Protein AF-A0A7S0LH35-F1 (afdb_monomer)

Nearest PDB structures (foldseek):
  3s2k-assembly1_C  TM=4.734E-01  e=1.820E-03  Homo sapiens
  3s8v-assembly1_X  TM=4.742E-01  e=1.514E-02  Homo sapiens
  1lpa-assembly1_A  TM=4.157E-01  e=1.518E-01  Sus scrofa
  8ivd-assembly1_D  TM=6.160E-01  e=4.378E-01  Homo sapiens

Secondary structure (DSSP, 8-state):
--SGGGSSSTTEEEPPTT-TT-PPTT-EEEPBPTTSB-SSSTTBPTT-EEEEETTEEEEEPPPBPTTSB----TT--TTS--BPTTEEEE-SSSS-EEEETTSSTT-SS-------

pLDDT: mean 71.65, std 18.7, range [29.27, 93.75]

Structure (mmCIF, N/CA/C/O backbone):
data_AF-A0A7S0LH35-F1
#
_entry.id   AF-A0A7S0LH35-F1
#
loop_
_atom_site.group_PDB
_atom_site.id
_atom_site.type_symbol
_atom_site.label_atom_id
_atom_site.label_alt_id
_atom_site.label_comp_id
_atom_site.label_asym_id
_atom_site.label_entity_id
_atom_site.label_seq_id
_atom_site.pdbx_PDB_ins_code
_atom_site.Cartn_x
_atom_site.Cartn_y
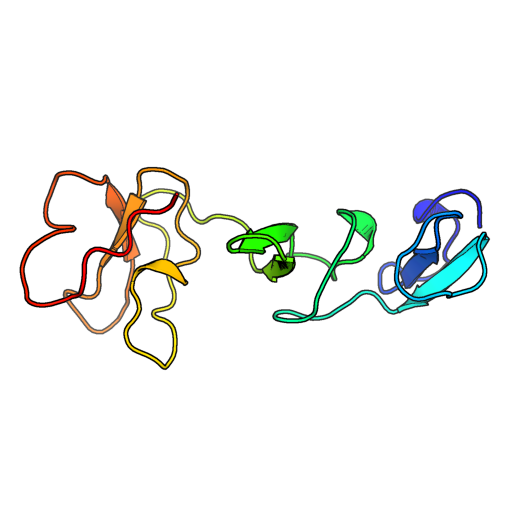_atom_site.Cartn_z
_atom_site.occupancy
_atom_site.B_iso_or_equiv
_atom_site.auth_seq_id
_atom_site.auth_comp_id
_atom_site.auth_asym_id
_atom_site.auth_atom_id
_atom_site.pdbx_PDB_model_num
ATOM 1 N N . CYS A 1 1 ? 9.587 -7.108 -16.061 1.00 90.56 1 CYS A N 1
ATOM 2 C CA . CYS A 1 1 ? 8.505 -7.886 -15.445 1.00 90.56 1 CYS A CA 1
ATOM 3 C C . CYS A 1 1 ? 7.234 -7.598 -16.225 1.00 90.56 1 CYS A C 1
ATOM 5 O O . CYS A 1 1 ? 7.111 -6.509 -16.775 1.00 90.56 1 CYS A O 1
ATOM 7 N N . GLU A 1 2 ? 6.339 -8.570 -16.310 1.00 90.00 2 GLU A N 1
ATOM 8 C CA . GLU A 1 2 ? 4.973 -8.422 -16.821 1.00 90.00 2 GLU A CA 1
ATOM 9 C C . GLU A 1 2 ? 3.966 -8.464 -15.665 1.00 90.00 2 GLU A C 1
ATOM 11 O O . GLU A 1 2 ? 2.946 -7.785 -15.700 1.00 90.00 2 GLU A O 1
ATOM 16 N N . THR A 1 3 ? 4.285 -9.210 -14.606 1.00 89.88 3 THR A N 1
ATOM 17 C CA . THR A 1 3 ? 3.514 -9.273 -13.363 1.00 89.88 3 THR A CA 1
ATOM 18 C C . THR A 1 3 ? 4.431 -9.148 -12.151 1.00 89.88 3 THR A C 1
ATOM 20 O O . THR A 1 3 ? 5.639 -9.385 -12.236 1.00 89.88 3 THR A O 1
ATOM 23 N N . SER A 1 4 ? 3.870 -8.814 -10.987 1.00 89.81 4 SER A N 1
ATOM 24 C CA . SER A 1 4 ? 4.630 -8.771 -9.728 1.00 89.81 4 SER A CA 1
ATOM 25 C C . SER A 1 4 ? 5.245 -10.126 -9.349 1.00 89.81 4 SER A C 1
ATOM 27 O O . SER A 1 4 ? 6.222 -10.155 -8.609 1.00 89.81 4 SER A O 1
ATOM 29 N N . ALA A 1 5 ? 4.736 -11.237 -9.899 1.00 89.19 5 ALA A N 1
ATOM 30 C CA . ALA A 1 5 ? 5.309 -12.570 -9.715 1.00 89.19 5 ALA A CA 1
ATOM 31 C C . ALA A 1 5 ? 6.651 -12.772 -10.446 1.00 89.19 5 ALA A C 1
ATOM 33 O O . ALA A 1 5 ? 7.398 -13.684 -10.098 1.00 89.19 5 ALA A O 1
ATOM 34 N N . ASP A 1 6 ? 6.982 -11.927 -11.430 1.00 91.94 6 ASP A N 1
ATOM 35 C CA . ASP A 1 6 ? 8.273 -11.985 -12.131 1.00 91.94 6 ASP A CA 1
ATOM 36 C C . ASP A 1 6 ? 9.404 -11.318 -11.336 1.00 91.94 6 ASP A C 1
ATOM 38 O O . ASP A 1 6 ? 10.580 -11.432 -11.693 1.00 91.94 6 ASP A O 1
ATOM 42 N N . CYS A 1 7 ? 9.062 -10.572 -10.285 1.00 90.62 7 CYS A N 1
ATOM 43 C CA . CYS A 1 7 ? 10.040 -9.944 -9.418 1.00 90.62 7 CYS A CA 1
ATOM 44 C C . CYS A 1 7 ? 10.591 -10.976 -8.425 1.00 90.62 7 CYS A C 1
ATOM 46 O O . CYS A 1 7 ? 9.843 -11.682 -7.759 1.00 90.62 7 CYS A O 1
ATOM 48 N N . ILE A 1 8 ? 11.923 -11.069 -8.338 1.00 86.94 8 ILE A N 1
ATOM 49 C CA . ILE A 1 8 ? 12.634 -12.112 -7.569 1.00 86.94 8 ILE A CA 1
ATOM 50 C C . ILE A 1 8 ? 12.323 -12.038 -6.063 1.00 86.94 8 ILE A C 1
ATOM 52 O O . ILE A 1 8 ? 12.393 -13.050 -5.367 1.00 86.94 8 ILE A O 1
ATOM 56 N N . ASP A 1 9 ? 11.990 -10.848 -5.564 1.00 85.44 9 ASP A N 1
ATOM 57 C CA . ASP A 1 9 ? 11.688 -10.593 -4.160 1.00 85.44 9 ASP A CA 1
ATOM 58 C C . ASP A 1 9 ? 10.222 -10.163 -3.996 1.00 85.44 9 ASP A C 1
ATOM 60 O O . ASP A 1 9 ? 9.741 -9.273 -4.697 1.00 85.44 9 ASP A O 1
ATOM 64 N N . ASN A 1 10 ? 9.534 -10.770 -3.024 1.00 81.00 10 ASN A N 1
ATOM 65 C CA . ASN A 1 10 ? 8.169 -10.421 -2.624 1.00 81.00 10 ASN A CA 1
ATOM 66 C C . ASN A 1 10 ? 8.065 -9.004 -2.030 1.00 81.00 10 ASN A C 1
ATOM 68 O O . ASN A 1 10 ? 6.957 -8.498 -1.862 1.00 81.00 10 ASN A O 1
ATOM 72 N N . SER A 1 11 ? 9.191 -8.365 -1.698 1.00 86.75 11 SER A N 1
ATOM 73 C CA . SER A 1 11 ? 9.260 -6.944 -1.339 1.00 86.75 11 SER A CA 1
ATOM 74 C C . SER A 1 11 ? 9.092 -6.005 -2.541 1.00 86.75 11 SER A C 1
ATOM 76 O O . SER A 1 11 ? 8.878 -4.808 -2.351 1.00 86.75 11 SER A O 1
ATOM 78 N N . LEU A 1 12 ? 9.139 -6.541 -3.765 1.00 92.44 12 LEU A N 1
ATOM 79 C CA . LEU A 1 12 ? 9.021 -5.789 -5.007 1.00 92.44 12 LEU A CA 1
ATOM 80 C C . LEU A 1 12 ? 7.666 -6.029 -5.684 1.00 92.44 12 LEU A C 1
ATOM 82 O O . LEU A 1 12 ? 6.971 -7.023 -5.443 1.00 92.44 12 LEU A O 1
ATOM 86 N N . PHE A 1 13 ? 7.303 -5.108 -6.566 1.00 92.75 13 PHE A N 1
ATOM 87 C CA . PHE A 1 13 ? 6.143 -5.215 -7.441 1.00 92.75 13 PHE A CA 1
ATOM 88 C C . PHE A 1 13 ? 6.505 -4.788 -8.863 1.00 92.75 13 PHE A C 1
ATOM 90 O O . PHE A 1 13 ? 7.497 -4.082 -9.076 1.00 92.75 13 PHE A O 1
ATOM 97 N N . CYS A 1 14 ? 5.710 -5.220 -9.843 1.00 93.25 14 CYS A N 1
ATOM 98 C CA . CYS A 1 14 ? 5.925 -4.819 -11.225 1.00 93.25 14 CYS A CA 1
ATOM 99 C C . CYS A 1 14 ? 5.231 -3.493 -11.535 1.00 93.25 14 CYS A C 1
ATOM 101 O O . CYS A 1 14 ? 4.018 -3.365 -11.383 1.00 93.25 14 CYS A O 1
ATOM 103 N N . VAL A 1 15 ? 5.999 -2.503 -11.989 1.00 93.00 15 VAL A N 1
ATOM 104 C CA . VAL A 1 15 ? 5.477 -1.179 -12.332 1.00 93.00 15 VAL A CA 1
ATOM 105 C C . VAL A 1 15 ? 4.616 -1.251 -13.593 1.00 93.00 15 VAL A C 1
ATOM 107 O O . VAL A 1 15 ? 5.094 -1.627 -14.666 1.00 93.00 15 VAL A O 1
ATOM 110 N N . GLU A 1 16 ? 3.358 -0.831 -13.470 1.00 90.38 16 GLU A N 1
ATOM 111 C CA . GLU A 1 16 ? 2.400 -0.783 -14.576 1.00 90.38 16 GLU A CA 1
ATOM 112 C C . GLU A 1 16 ? 2.630 0.429 -15.495 1.00 90.38 16 GLU A C 1
ATOM 114 O O . GLU A 1 16 ? 3.157 1.466 -15.082 1.00 90.38 16 GLU A O 1
ATOM 119 N N . GLU A 1 17 ? 2.186 0.323 -16.751 1.00 87.75 17 GLU A N 1
ATOM 120 C CA . GLU A 1 17 ? 2.373 1.357 -17.783 1.00 87.75 17 GLU A CA 1
ATOM 121 C C . GLU A 1 17 ? 1.731 2.706 -17.427 1.00 87.75 17 GLU A C 1
ATOM 123 O O . GLU A 1 17 ? 2.287 3.756 -17.736 1.00 87.75 17 GLU A O 1
ATOM 128 N N . ASN A 1 18 ? 0.616 2.688 -16.691 1.00 83.56 18 ASN A N 1
ATOM 129 C CA . ASN A 1 18 ? -0.138 3.883 -16.302 1.00 83.56 18 ASN A CA 1
ATOM 130 C C . ASN A 1 18 ? 0.076 4.282 -14.832 1.00 83.56 18 ASN A C 1
ATOM 132 O O . ASN A 1 18 ? -0.819 4.848 -14.203 1.00 83.56 18 ASN A O 1
ATOM 136 N N . ASN A 1 19 ? 1.245 3.975 -14.258 1.00 87.94 19 ASN A N 1
ATOM 137 C CA . ASN A 1 19 ? 1.536 4.352 -12.878 1.00 87.94 19 ASN A CA 1
ATOM 138 C C . ASN A 1 19 ? 1.638 5.888 -12.713 1.00 87.94 19 ASN A C 1
ATOM 140 O O . ASN A 1 19 ? 2.275 6.565 -13.525 1.00 87.94 19 ASN A O 1
ATOM 144 N N . PRO A 1 20 ? 1.085 6.463 -11.632 1.00 84.00 20 PRO A N 1
ATOM 145 C CA . PRO A 1 20 ? 1.073 7.909 -11.402 1.00 84.00 20 PRO A CA 1
ATOM 146 C C . PRO A 1 20 ? 2.433 8.488 -10.980 1.00 84.00 20 PRO A C 1
ATOM 148 O O . PRO A 1 20 ? 2.561 9.702 -10.837 1.00 84.00 20 PRO A O 1
ATOM 151 N N . TRP A 1 21 ? 3.450 7.652 -10.761 1.00 84.25 21 TRP A N 1
ATOM 152 C CA . TRP A 1 21 ? 4.770 8.079 -10.279 1.00 84.25 21 TRP A CA 1
ATOM 153 C C . TRP A 1 21 ? 5.795 8.289 -11.386 1.00 84.25 21 TRP A C 1
ATOM 155 O O . TRP A 1 21 ? 6.924 8.687 -11.101 1.00 84.25 21 TRP A O 1
ATOM 165 N N . GLY A 1 22 ? 5.431 8.006 -12.639 1.00 84.62 22 GLY A N 1
ATOM 166 C CA . GLY A 1 22 ? 6.354 8.093 -13.767 1.00 84.62 22 GLY A CA 1
ATOM 167 C C . GLY A 1 22 ? 7.519 7.103 -13.673 1.00 84.62 22 GLY A C 1
ATOM 168 O O . GLY A 1 22 ? 8.557 7.324 -14.298 1.00 84.62 22 GLY A O 1
ATOM 169 N N . LYS A 1 23 ? 7.379 6.022 -12.890 1.00 85.50 23 LYS A N 1
ATOM 170 C CA . LYS A 1 23 ? 8.371 4.942 -12.863 1.00 85.50 23 LYS A CA 1
ATOM 171 C C . LYS A 1 23 ? 8.306 4.174 -14.196 1.00 85.50 23 LYS A C 1
ATOM 173 O O . LYS A 1 23 ? 7.216 4.037 -14.754 1.00 85.50 23 LYS A O 1
ATOM 178 N N . PRO A 1 24 ? 9.432 3.669 -14.733 1.00 91.12 24 PRO A N 1
ATOM 179 C CA . PRO A 1 24 ? 9.416 2.941 -15.998 1.00 91.12 24 PRO A CA 1
ATOM 180 C C . PRO A 1 24 ? 8.571 1.664 -15.920 1.00 91.12 24 PRO A C 1
ATOM 182 O O . PRO A 1 24 ? 8.789 0.824 -15.045 1.00 91.12 24 PRO A O 1
ATOM 185 N N . ALA A 1 25 ? 7.640 1.504 -16.859 1.00 92.75 25 ALA A N 1
ATOM 186 C CA . ALA A 1 25 ? 6.811 0.309 -16.975 1.00 92.75 25 ALA A CA 1
ATOM 187 C C . ALA A 1 25 ? 7.665 -0.959 -17.136 1.00 92.75 25 ALA A C 1
ATOM 189 O O . ALA A 1 25 ? 8.718 -0.935 -17.780 1.00 92.75 25 ALA A O 1
ATOM 190 N N . GLY A 1 26 ? 7.216 -2.071 -16.557 1.00 93.25 26 GLY A N 1
ATOM 191 C CA . GLY A 1 26 ? 7.893 -3.362 -16.669 1.00 93.25 26 GLY A CA 1
ATOM 192 C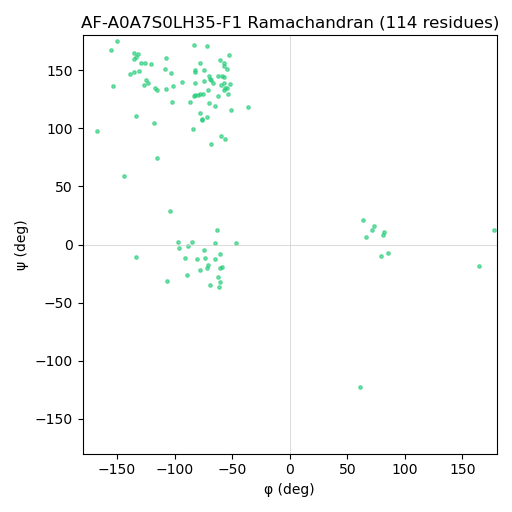 C . GLY A 1 26 ? 9.192 -3.472 -15.865 1.00 93.25 26 GLY A C 1
ATOM 193 O O . GLY A 1 26 ? 9.976 -4.403 -16.082 1.00 93.25 26 GLY A O 1
ATOM 194 N N . THR A 1 27 ? 9.425 -2.562 -14.918 1.00 93.75 27 THR A N 1
ATOM 195 C CA . THR A 1 27 ? 10.521 -2.652 -13.944 1.00 93.75 27 THR A CA 1
ATOM 196 C C . THR A 1 27 ? 10.009 -3.103 -12.579 1.00 93.75 27 THR A C 1
ATOM 198 O O . THR A 1 27 ? 8.875 -2.808 -12.209 1.00 93.75 27 THR A O 1
ATOM 201 N N . CYS A 1 28 ? 10.834 -3.846 -11.838 1.00 93.19 28 CYS A N 1
ATOM 202 C CA . CYS A 1 28 ? 10.535 -4.189 -10.449 1.00 93.19 28 CYS A CA 1
ATOM 203 C C . CYS A 1 28 ? 10.940 -3.026 -9.540 1.00 93.19 28 CYS A C 1
ATOM 205 O O . CYS A 1 28 ? 12.076 -2.556 -9.622 1.00 93.19 28 CYS A O 1
ATOM 207 N N . ALA A 1 29 ? 10.024 -2.576 -8.686 1.00 92.12 29 ALA A N 1
ATOM 208 C CA . ALA A 1 29 ? 10.244 -1.497 -7.726 1.00 92.12 29 ALA A CA 1
ATOM 209 C C . ALA A 1 29 ? 9.823 -1.919 -6.316 1.00 92.12 29 ALA A C 1
ATOM 211 O O . ALA A 1 29 ? 8.991 -2.812 -6.167 1.00 92.12 29 ALA A O 1
ATOM 212 N N . ASP A 1 30 ? 10.389 -1.267 -5.298 1.00 93.25 30 ASP A N 1
ATOM 213 C CA . ASP A 1 30 ? 10.030 -1.507 -3.898 1.00 93.25 30 ASP A CA 1
ATOM 214 C C . ASP A 1 30 ? 8.551 -1.234 -3.645 1.00 93.25 30 ASP A C 1
ATOM 216 O O . ASP A 1 30 ? 8.005 -0.231 -4.115 1.00 93.25 30 ASP A O 1
ATOM 220 N N . ARG A 1 31 ? 7.922 -2.122 -2.876 1.00 93.00 31 ARG A N 1
ATOM 221 C CA . ARG A 1 31 ? 6.567 -1.927 -2.371 1.00 93.00 31 ARG A CA 1
ATOM 222 C C . ARG A 1 31 ? 6.521 -0.801 -1.341 1.00 93.00 31 ARG A C 1
ATOM 224 O O . ARG A 1 31 ? 7.400 -0.664 -0.487 1.00 93.00 31 ARG A O 1
ATOM 231 N N . GLU A 1 32 ? 5.446 -0.032 -1.395 1.00 91.44 32 GLU A N 1
ATOM 232 C CA . GLU A 1 32 ? 5.193 1.094 -0.512 1.00 91.44 32 GLU A CA 1
ATOM 233 C C . GLU A 1 32 ? 4.788 0.624 0.892 1.00 91.44 32 GLU A C 1
ATOM 235 O O . GLU A 1 32 ? 4.060 -0.360 1.081 1.00 91.44 32 GLU A O 1
ATOM 240 N N . GLN A 1 33 ? 5.296 1.340 1.894 1.00 88.56 33 GLN A N 1
ATOM 241 C CA . GLN A 1 33 ? 5.057 1.055 3.308 1.00 88.56 33 GLN A CA 1
ATOM 242 C C . GLN A 1 33 ? 3.724 1.650 3.779 1.00 88.56 33 GLN A C 1
ATOM 244 O O . GLN A 1 33 ? 3.079 2.427 3.076 1.00 88.56 33 GLN A O 1
ATOM 249 N N . GLN A 1 34 ? 3.306 1.310 4.999 1.00 84.69 34 GLN A N 1
ATOM 250 C CA . GLN A 1 34 ? 2.087 1.862 5.587 1.00 84.69 34 GLN A CA 1
ATOM 251 C C . GLN A 1 34 ? 2.105 3.401 5.582 1.00 84.69 34 GLN A C 1
ATOM 253 O O . GLN A 1 34 ? 3.098 4.019 5.959 1.00 84.69 34 GLN A O 1
ATOM 258 N N . GLY A 1 35 ? 0.987 4.010 5.183 1.00 76.50 35 GLY A N 1
ATOM 259 C CA . GLY A 1 35 ? 0.796 5.461 5.125 1.00 76.50 35 GLY A CA 1
ATOM 260 C C . GLY A 1 35 ? 1.288 6.121 3.834 1.00 76.50 35 GLY A C 1
ATOM 261 O O . GLY A 1 35 ? 1.014 7.300 3.620 1.00 76.50 35 GLY A O 1
ATOM 262 N N . PHE A 1 36 ? 1.967 5.386 2.950 1.00 84.38 36 PHE A N 1
ATOM 263 C CA . PHE A 1 36 ? 2.358 5.896 1.636 1.00 84.38 36 PHE A CA 1
ATOM 264 C C . PHE A 1 36 ? 1.206 5.796 0.640 1.00 84.38 36 PHE A C 1
ATOM 266 O O . PHE A 1 36 ? 0.345 4.923 0.745 1.00 84.38 36 PHE A O 1
ATOM 273 N N . VAL A 1 37 ? 1.187 6.715 -0.327 1.00 86.69 37 VAL A N 1
ATOM 274 C CA . VAL A 1 37 ? 0.196 6.715 -1.409 1.00 86.69 37 VAL A CA 1
ATOM 275 C C . VAL A 1 37 ? 0.352 5.441 -2.231 1.00 86.69 37 VAL A C 1
ATOM 277 O O . VAL A 1 37 ? 1.464 4.972 -2.448 1.00 86.69 37 VAL A O 1
ATOM 280 N N . CYS A 1 38 ? -0.757 4.905 -2.717 1.00 90.44 38 CYS A N 1
ATOM 281 C CA . CYS A 1 38 ? -0.781 3.763 -3.617 1.00 90.44 38 CYS A CA 1
ATOM 282 C C . CYS A 1 38 ? -1.760 4.003 -4.765 1.00 90.44 38 CYS A C 1
ATOM 284 O O . CYS A 1 38 ? -2.581 4.918 -4.720 1.00 90.44 38 CYS A O 1
ATOM 286 N N . TYR A 1 39 ? -1.653 3.197 -5.819 1.00 86.75 39 TYR A N 1
ATOM 287 C CA . TYR A 1 39 ? -2.537 3.294 -6.987 1.00 86.75 39 TYR A CA 1
ATOM 288 C C . TYR A 1 39 ? -3.087 1.944 -7.458 1.00 86.75 39 TYR A C 1
ATOM 290 O O . TYR A 1 39 ? -4.001 1.915 -8.276 1.00 86.75 39 TYR A O 1
ATOM 298 N N . ASN A 1 40 ? -2.558 0.835 -6.935 1.00 84.62 40 ASN A N 1
ATOM 299 C CA . ASN A 1 40 ? -3.088 -0.511 -7.114 1.00 84.62 40 ASN A CA 1
ATOM 300 C C . ASN A 1 40 ? -2.748 -1.373 -5.878 1.00 84.62 40 ASN A C 1
ATOM 302 O O . ASN A 1 40 ? -2.045 -0.920 -4.973 1.00 84.62 40 ASN A O 1
ATOM 306 N N . PHE A 1 41 ? -3.252 -2.607 -5.825 1.00 77.31 41 PHE A N 1
ATOM 307 C CA . PHE A 1 41 ? -3.021 -3.517 -4.693 1.00 77.31 41 PHE A CA 1
ATOM 308 C C . PHE A 1 41 ? -1.575 -4.018 -4.587 1.00 77.31 41 PHE A C 1
ATOM 310 O O . PHE A 1 41 ? -1.067 -4.195 -3.482 1.00 77.31 41 PHE A O 1
ATOM 317 N N . ASP A 1 42 ? -0.908 -4.225 -5.721 1.00 85.56 42 ASP A N 1
ATOM 318 C CA . ASP A 1 42 ? 0.445 -4.781 -5.789 1.00 85.56 42 ASP A CA 1
ATOM 319 C C . ASP A 1 42 ? 1.521 -3.814 -5.297 1.00 85.56 42 ASP A C 1
ATOM 321 O O . ASP A 1 42 ? 2.602 -4.234 -4.900 1.00 85.56 42 ASP A O 1
ATOM 325 N N . VAL A 1 43 ? 1.212 -2.525 -5.278 1.00 91.19 43 VAL A N 1
ATOM 326 C CA . VAL A 1 43 ? 2.084 -1.477 -4.763 1.00 91.19 43 VAL A CA 1
ATOM 327 C C . VAL A 1 43 ? 2.403 -1.658 -3.283 1.00 91.19 43 VAL A C 1
ATOM 329 O O . VAL A 1 43 ? 3.508 -1.327 -2.868 1.00 91.19 43 VAL A O 1
ATOM 332 N N . CYS A 1 44 ? 1.463 -2.134 -2.470 1.00 91.38 44 CYS A N 1
ATOM 333 C CA . CYS A 1 44 ? 1.638 -2.136 -1.022 1.00 91.38 44 CYS A CA 1
ATOM 334 C C . CYS A 1 44 ? 2.459 -3.333 -0.537 1.00 91.38 44 CYS A C 1
ATOM 336 O O . CYS A 1 44 ? 2.425 -4.422 -1.122 1.00 91.38 44 CYS A O 1
ATOM 338 N N . ALA A 1 45 ? 3.208 -3.129 0.550 1.00 90.88 45 ALA A N 1
ATOM 339 C CA . ALA A 1 45 ? 3.950 -4.196 1.211 1.00 90.88 45 ALA A CA 1
ATOM 340 C C . ALA A 1 45 ? 3.013 -5.308 1.720 1.00 90.88 45 ALA A C 1
ATOM 342 O O . ALA A 1 45 ? 1.815 -5.103 1.922 1.00 90.88 45 ALA A O 1
ATOM 343 N N . ALA A 1 46 ? 3.563 -6.504 1.939 1.00 87.00 46 ALA A N 1
ATOM 344 C CA . ALA A 1 46 ? 2.785 -7.642 2.419 1.00 87.00 46 ALA A CA 1
ATOM 345 C C 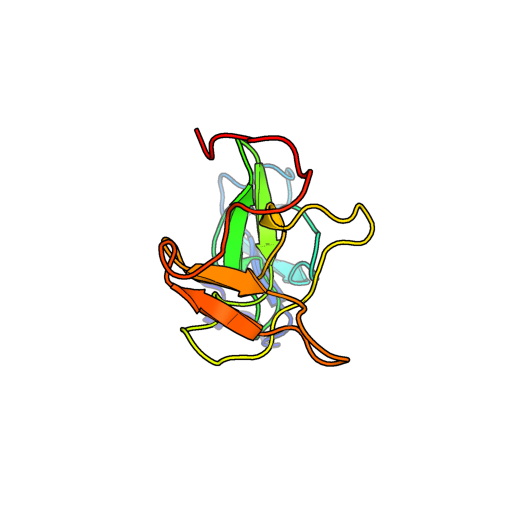. ALA A 1 46 ? 2.069 -7.323 3.745 1.00 87.00 46 ALA A C 1
ATOM 347 O O . ALA A 1 46 ? 2.669 -6.783 4.674 1.00 87.00 46 ALA A O 1
ATOM 348 N N . GLY A 1 47 ? 0.788 -7.690 3.836 1.00 83.50 47 GLY A N 1
ATOM 349 C CA . GLY A 1 47 ? -0.047 -7.384 5.001 1.00 83.50 47 GLY A CA 1
ATOM 350 C C . GLY A 1 47 ? -0.635 -5.971 5.005 1.00 83.50 47 GLY A C 1
ATOM 351 O O . GLY A 1 47 ? -1.190 -5.569 6.023 1.00 83.50 47 GLY A O 1
ATOM 352 N N . LEU A 1 48 ? -0.534 -5.235 3.894 1.00 85.62 48 LEU A N 1
ATOM 353 C CA . LEU A 1 48 ? -1.208 -3.960 3.664 1.00 85.62 48 LEU A CA 1
ATOM 354 C C . LEU A 1 48 ? -2.125 -4.055 2.438 1.00 85.62 48 LEU A C 1
ATOM 356 O O . LEU A 1 48 ? -1.904 -4.850 1.527 1.00 85.62 48 LEU A O 1
ATOM 360 N N . GLU A 1 49 ? -3.139 -3.201 2.410 1.00 87.50 49 GLU A N 1
ATOM 361 C CA . GLU A 1 49 ? -4.100 -3.046 1.328 1.00 87.50 49 GLU A CA 1
ATOM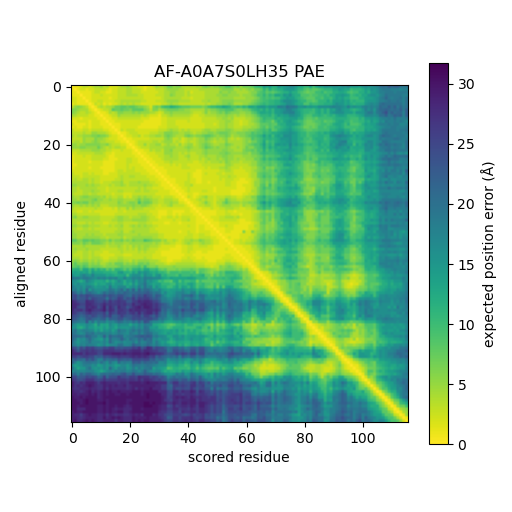 362 C C . GLU A 1 49 ? -4.084 -1.600 0.837 1.00 87.50 49 GLU A C 1
ATOM 364 O O . GLU A 1 49 ? -4.038 -0.657 1.632 1.00 87.50 49 GLU A O 1
ATOM 369 N N . CYS A 1 50 ? -4.162 -1.419 -0.480 1.00 87.56 50 CYS A N 1
ATOM 370 C CA . CYS A 1 50 ? -4.342 -0.098 -1.062 1.00 87.56 50 CYS A CA 1
ATOM 371 C C . CYS A 1 50 ? -5.803 0.337 -0.892 1.00 87.56 50 CYS A C 1
ATOM 373 O O . CYS A 1 50 ? -6.695 -0.209 -1.543 1.00 87.56 50 CYS A O 1
ATOM 375 N N . ARG A 1 51 ? -6.061 1.290 0.010 1.00 84.25 51 ARG A N 1
ATOM 376 C CA . ARG A 1 51 ? -7.415 1.743 0.371 1.00 84.25 51 ARG A CA 1
ATOM 377 C C . ARG A 1 51 ? -7.562 3.250 0.196 1.00 84.25 51 ARG A C 1
ATOM 379 O O . ARG A 1 51 ? -6.648 4.005 0.512 1.00 84.25 51 ARG A O 1
ATOM 386 N N . TYR A 1 52 ? -8.726 3.687 -0.283 1.00 76.56 52 TYR A N 1
ATOM 387 C CA . TYR A 1 52 ? -9.045 5.104 -0.463 1.00 76.56 52 TYR A CA 1
ATOM 388 C C . TYR A 1 52 ? -9.423 5.769 0.865 1.00 76.56 52 TYR A C 1
ATOM 390 O O . TYR A 1 52 ? -10.290 5.281 1.586 1.00 76.56 52 TYR A O 1
ATOM 398 N N . VAL A 1 53 ? -8.790 6.907 1.150 1.00 71.25 53 VAL A N 1
ATOM 399 C CA . VAL A 1 53 ? -9.163 7.861 2.198 1.00 71.25 53 VAL A CA 1
ATOM 400 C C . VAL A 1 53 ? -9.503 9.175 1.495 1.00 71.25 53 VAL A C 1
ATOM 402 O O . VAL A 1 53 ? -8.630 9.875 0.973 1.00 71.25 53 VAL A O 1
ATOM 405 N N . GLY A 1 54 ? -10.800 9.476 1.395 1.00 76.50 54 GLY A N 1
ATOM 406 C CA . GLY A 1 54 ? -11.293 10.511 0.487 1.00 76.50 54 GLY A CA 1
ATOM 407 C C . GLY A 1 54 ? -10.953 10.172 -0.970 1.00 76.50 54 GLY A C 1
ATOM 408 O O . GLY A 1 54 ? -11.300 9.100 -1.458 1.00 76.50 54 GLY A O 1
ATOM 409 N N . ASN A 1 55 ? -10.239 11.069 -1.658 1.00 79.81 55 ASN A N 1
ATOM 410 C CA . ASN A 1 55 ? -9.868 10.907 -3.074 1.00 79.81 55 ASN A CA 1
ATOM 411 C C . ASN A 1 55 ? -8.455 10.342 -3.299 1.00 79.81 55 ASN A C 1
ATOM 413 O O . ASN A 1 55 ? -8.023 10.224 -4.446 1.00 79.81 55 ASN A O 1
ATOM 417 N N . THR A 1 56 ? -7.726 10.014 -2.232 1.00 76.19 56 THR A N 1
ATOM 418 C CA . THR A 1 56 ? -6.351 9.508 -2.313 1.00 76.19 56 THR A CA 1
ATOM 419 C C . THR A 1 56 ? -6.302 8.099 -1.745 1.00 76.19 56 THR A C 1
ATOM 421 O O . THR A 1 56 ? -6.870 7.846 -0.686 1.00 76.19 56 THR A O 1
ATOM 424 N N . ALA A 1 57 ? -5.630 7.176 -2.431 1.00 81.94 57 ALA A N 1
ATOM 425 C CA . ALA A 1 57 ? -5.412 5.831 -1.914 1.00 81.94 57 ALA A CA 1
ATOM 426 C C . ALA A 1 57 ? -4.066 5.724 -1.190 1.00 81.94 57 ALA A C 1
ATOM 428 O O . ALA A 1 57 ? -3.066 6.284 -1.641 1.00 81.94 57 ALA A O 1
ATOM 429 N N . TYR A 1 58 ? -4.055 4.999 -0.074 1.00 83.38 58 TYR A N 1
ATOM 430 C CA . TYR A 1 58 ? -2.892 4.773 0.777 1.00 83.38 58 TYR A CA 1
ATOM 431 C C . TYR A 1 58 ? -2.729 3.287 1.095 1.00 83.38 58 TYR A C 1
ATOM 433 O O . TYR A 1 58 ? -3.714 2.554 1.203 1.00 83.38 58 TYR A O 1
ATOM 441 N N . CYS A 1 59 ? -1.488 2.847 1.291 1.00 86.19 59 CYS A N 1
ATOM 442 C CA . CYS A 1 59 ? -1.198 1.536 1.850 1.00 86.19 59 CYS A CA 1
ATOM 443 C C . CYS A 1 59 ? -1.548 1.535 3.332 1.00 86.19 59 CYS A C 1
ATOM 445 O O . CYS A 1 59 ? -0.881 2.173 4.146 1.00 86.19 59 CYS A O 1
ATOM 447 N N . LEU A 1 60 ? -2.607 0.823 3.688 1.00 80.38 60 LEU A N 1
ATOM 448 C CA . LEU A 1 60 ? -3.113 0.748 5.050 1.00 80.38 60 LEU A CA 1
ATOM 449 C C . LEU A 1 60 ? -3.214 -0.712 5.486 1.00 80.38 60 LEU A C 1
ATOM 451 O O . LEU A 1 60 ? -3.351 -1.588 4.637 1.00 80.38 60 LEU A O 1
ATOM 455 N N . PRO A 1 61 ? -3.190 -1.012 6.793 1.00 77.81 61 PRO A N 1
ATOM 456 C CA . PRO A 1 61 ? -3.478 -2.359 7.267 1.00 77.81 61 PRO A CA 1
ATOM 457 C C . PRO A 1 61 ? -4.840 -2.843 6.745 1.00 77.81 61 PRO A C 1
ATOM 459 O O . PRO A 1 61 ? -5.725 -2.006 6.522 1.00 77.81 61 PRO A O 1
ATOM 462 N N . PRO A 1 62 ? -5.040 -4.156 6.560 1.00 76.94 62 PRO A N 1
ATOM 463 C CA . PRO A 1 62 ? -6.327 -4.705 6.169 1.00 76.94 62 PRO A CA 1
ATOM 464 C C . PRO A 1 62 ? -7.410 -4.320 7.171 1.00 76.94 62 PRO A C 1
ATOM 466 O O . PRO A 1 62 ? -7.144 -4.079 8.356 1.00 76.94 62 PRO A O 1
ATOM 469 N N . LEU A 1 63 ? -8.642 -4.274 6.675 1.00 74.38 63 LEU A N 1
ATOM 470 C CA . LEU A 1 63 ? -9.794 -3.981 7.508 1.00 74.38 63 LEU A CA 1
ATOM 471 C C . LEU A 1 63 ? -10.010 -5.089 8.553 1.00 74.38 63 LEU A C 1
ATOM 473 O O . LEU A 1 63 ? -10.238 -6.255 8.242 1.00 74.38 63 LEU A O 1
ATOM 477 N N . ALA A 1 64 ? -9.946 -4.696 9.812 1.00 69.44 64 ALA A N 1
ATOM 478 C CA . ALA A 1 64 ? -10.209 -5.477 10.995 1.00 69.44 64 ALA A CA 1
ATOM 479 C C . ALA A 1 64 ? -11.725 -5.680 11.164 1.00 69.44 64 ALA A C 1
ATOM 481 O O . ALA A 1 64 ? -12.523 -4.740 11.087 1.00 69.44 64 ALA A O 1
ATOM 482 N N . SER A 1 65 ? -12.123 -6.936 11.371 1.00 68.25 65 SER A N 1
ATOM 483 C CA . SER A 1 65 ? -13.512 -7.322 11.645 1.00 68.25 65 SER A CA 1
ATOM 484 C C . SER A 1 65 ? -13.952 -6.895 13.050 1.00 68.25 65 SER A C 1
ATOM 486 O O . SER A 1 65 ? -13.136 -6.489 13.876 1.00 68.25 65 SER A O 1
ATOM 488 N N . GLU A 1 66 ? -15.245 -7.013 13.350 1.00 67.00 66 GLU A N 1
ATOM 489 C CA . GLU A 1 66 ? -15.758 -6.782 14.703 1.00 67.00 66 GLU A CA 1
ATOM 490 C C . GLU A 1 66 ? -14.980 -7.594 15.760 1.00 67.00 66 GLU A C 1
ATOM 492 O O . GLU A 1 66 ? -14.620 -8.753 15.548 1.00 67.00 66 GLU A O 1
ATOM 497 N N . GLY A 1 67 ? -14.686 -6.969 16.901 1.00 65.69 67 GLY A N 1
ATOM 498 C CA . GLY A 1 67 ? -13.941 -7.560 18.011 1.00 65.69 67 GLY A CA 1
ATOM 499 C C . GLY A 1 67 ? -12.424 -7.587 17.817 1.00 65.69 67 GLY A C 1
ATOM 500 O O . GLY A 1 67 ? -11.701 -7.854 18.779 1.00 65.69 67 GLY A O 1
ATOM 501 N N . ALA A 1 68 ? -11.919 -7.280 16.619 1.00 71.44 68 ALA A N 1
ATOM 502 C CA . ALA A 1 68 ? -10.488 -7.183 16.383 1.00 71.44 68 ALA A CA 1
ATOM 503 C C . ALA A 1 68 ? -9.905 -5.893 16.994 1.00 71.44 68 ALA A C 1
ATOM 505 O O . ALA A 1 68 ? -10.601 -4.874 17.076 1.00 71.44 68 ALA A O 1
ATOM 506 N N . PRO A 1 69 ? -8.627 -5.907 17.415 1.00 68.25 69 PRO A N 1
ATOM 507 C CA . PRO A 1 69 ? -7.936 -4.701 17.846 1.00 68.25 69 PRO A CA 1
ATOM 508 C C . PRO A 1 69 ? -7.901 -3.655 16.733 1.00 68.25 69 PRO A C 1
ATOM 510 O O . PRO A 1 69 ? -7.737 -3.985 15.559 1.00 68.25 69 PRO A O 1
ATOM 513 N N . CYS A 1 70 ? -7.993 -2.388 17.111 1.00 68.12 70 CYS A N 1
ATOM 514 C CA . CYS A 1 70 ? -7.864 -1.265 16.193 1.00 68.12 70 CYS A CA 1
ATOM 515 C C . CYS A 1 70 ? -6.903 -0.215 16.745 1.00 68.12 70 CYS A C 1
ATOM 517 O O . CYS A 1 70 ? -6.548 -0.226 17.924 1.00 68.12 70 CYS A O 1
ATOM 519 N N . HIS A 1 71 ? -6.452 0.679 15.869 1.00 63.75 71 HIS A N 1
ATOM 520 C CA . HIS A 1 71 ? -5.621 1.812 16.242 1.00 63.75 71 HIS A CA 1
ATOM 521 C C . HIS A 1 71 ? -6.458 3.087 16.145 1.00 63.75 71 HIS A C 1
ATOM 523 O O . HIS A 1 71 ? -7.177 3.274 15.165 1.00 63.75 71 HIS A O 1
ATOM 529 N N . LEU A 1 72 ? -6.383 3.940 17.164 1.00 57.81 72 LEU A N 1
ATOM 530 C CA . LEU A 1 72 ? -6.882 5.309 17.068 1.00 57.81 72 LEU A CA 1
ATOM 531 C C . LEU A 1 72 ? -5.774 6.140 16.417 1.00 57.81 72 LEU A C 1
ATOM 533 O O . LEU A 1 72 ? -4.637 6.075 16.882 1.00 57.81 72 LEU A O 1
ATOM 537 N N . GLY A 1 73 ? -6.077 6.880 15.349 1.00 51.84 73 GLY A N 1
ATOM 538 C CA . GLY A 1 73 ? -5.108 7.801 14.749 1.00 51.84 73 GLY A CA 1
ATOM 539 C C . GLY A 1 73 ? -4.605 8.837 15.765 1.00 51.84 73 GLY A C 1
ATOM 540 O O . GLY A 1 73 ? -5.290 9.141 16.746 1.00 51.84 73 GLY A O 1
ATOM 541 N N . GLU A 1 74 ? -3.413 9.401 15.535 1.00 48.97 74 GLU A N 1
ATOM 542 C CA . GLU A 1 74 ? -2.770 10.372 16.445 1.00 48.97 74 GLU A CA 1
ATOM 543 C C . GLU A 1 74 ? -3.616 11.63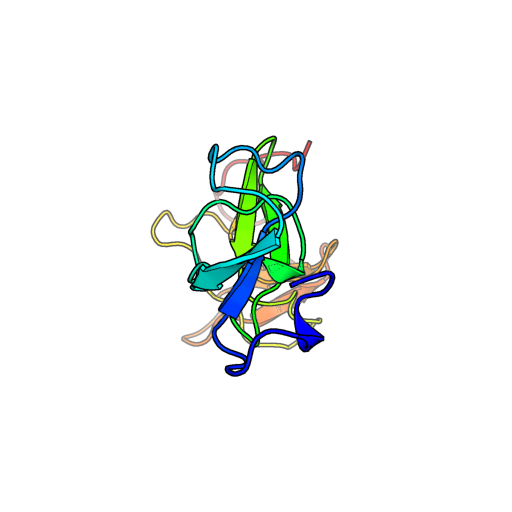6 16.697 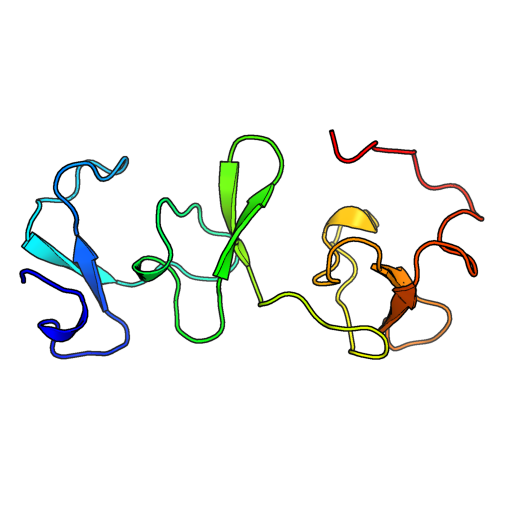1.00 48.97 74 GLU A C 1
ATOM 545 O O . GLU A 1 74 ? -3.417 12.330 17.693 1.00 48.97 74 GLU A O 1
ATOM 550 N N . THR A 1 75 ? -4.588 11.931 15.830 1.00 46.59 75 THR A N 1
ATOM 551 C CA . THR A 1 75 ? -5.488 13.087 15.942 1.00 46.59 75 THR A CA 1
ATOM 552 C C . THR A 1 75 ? -6.753 12.822 16.760 1.00 46.59 75 THR A C 1
ATOM 554 O O . THR A 1 75 ? -7.555 13.736 16.947 1.00 46.59 75 THR A O 1
ATOM 557 N N . GLY A 1 76 ? -6.953 11.602 17.274 1.00 42.81 76 GLY A N 1
ATOM 558 C CA . GLY A 1 76 ? -8.214 11.223 17.919 1.00 42.81 76 GLY A CA 1
ATOM 559 C C . GLY A 1 76 ? -9.373 11.063 16.927 1.00 42.81 76 GLY A C 1
ATOM 560 O O . GLY A 1 76 ? -10.528 10.965 17.342 1.00 42.81 76 GLY A O 1
ATOM 561 N N . ASP A 1 77 ? -9.076 11.019 15.625 1.00 45.12 77 ASP A N 1
ATOM 562 C CA . ASP A 1 77 ? -10.055 10.709 14.594 1.00 45.12 77 ASP A CA 1
ATOM 563 C C . ASP A 1 77 ? -10.329 9.199 14.592 1.00 45.12 77 ASP A C 1
ATOM 565 O O . ASP A 1 77 ? -9.525 8.369 14.166 1.00 45.12 77 ASP A O 1
ATOM 569 N N . TYR A 1 78 ? -11.522 8.838 15.061 1.00 46.44 78 TYR A N 1
ATOM 570 C CA . TYR A 1 78 ? -12.067 7.474 15.054 1.00 46.44 78 TYR A CA 1
ATOM 571 C C . TYR A 1 78 ? -12.216 6.882 13.638 1.00 46.44 78 TYR A C 1
ATOM 573 O O . TYR A 1 78 ? -12.527 5.700 13.502 1.00 46.44 78 TYR A O 1
ATOM 581 N N . CYS A 1 79 ? -12.007 7.699 12.599 1.00 43.72 79 CYS A N 1
ATOM 582 C CA . CYS A 1 79 ? -12.154 7.350 11.185 1.00 43.72 79 CYS A CA 1
ATOM 583 C C . CYS A 1 79 ? -10.858 6.826 10.537 1.00 43.72 79 CYS A C 1
ATOM 585 O O . CYS A 1 79 ? -10.937 6.252 9.457 1.00 43.72 79 CYS A O 1
ATOM 587 N N . ASP A 1 80 ? -9.699 6.945 11.200 1.00 45.97 80 ASP A N 1
ATOM 588 C CA . ASP A 1 80 ? -8.449 6.268 10.788 1.00 45.97 80 ASP A CA 1
ATOM 589 C C . ASP A 1 80 ? -8.350 4.833 11.329 1.00 45.97 80 ASP A C 1
ATOM 591 O O . ASP A 1 80 ? -7.370 4.116 11.119 1.00 45.97 80 ASP A O 1
ATOM 595 N N . ALA A 1 81 ? -9.396 4.401 12.029 1.00 55.91 81 ALA A N 1
ATOM 596 C CA . ALA A 1 81 ? -9.579 3.048 12.489 1.00 55.91 81 ALA A CA 1
ATOM 597 C C . ALA A 1 81 ? -9.464 2.050 11.337 1.00 55.91 81 ALA A C 1
ATOM 599 O O . ALA A 1 81 ? -10.195 2.117 10.352 1.00 55.91 81 ALA A O 1
ATOM 600 N N . ASN A 1 82 ? -8.639 1.026 11.522 1.00 67.12 82 ASN A N 1
ATOM 601 C CA . ASN A 1 82 ? -8.545 -0.116 10.618 1.00 67.12 82 ASN A CA 1
ATOM 602 C C . ASN A 1 82 ? -9.856 -0.926 10.549 1.00 67.12 82 ASN A C 1
ATOM 604 O O . ASN A 1 82 ? -9.811 -2.052 10.103 1.00 67.12 82 ASN A O 1
ATOM 608 N N . CYS A 1 83 ? -10.994 -0.455 11.047 1.00 69.31 83 CYS A N 1
ATOM 609 C CA . CYS A 1 83 ? -12.213 -1.239 11.180 1.00 69.31 83 CYS A CA 1
ATOM 610 C C . CYS A 1 83 ? -12.990 -1.278 9.859 1.00 69.31 83 CYS A C 1
ATOM 612 O O . CYS A 1 83 ? -13.068 -0.273 9.157 1.00 69.31 83 CYS A O 1
ATOM 614 N N . ALA A 1 84 ? -13.539 -2.446 9.508 1.00 67.69 84 ALA A N 1
ATOM 615 C CA . ALA A 1 84 ? -14.362 -2.628 8.311 1.00 67.69 84 ALA A CA 1
ATOM 616 C C . ALA A 1 84 ? -15.535 -1.625 8.202 1.00 67.69 84 A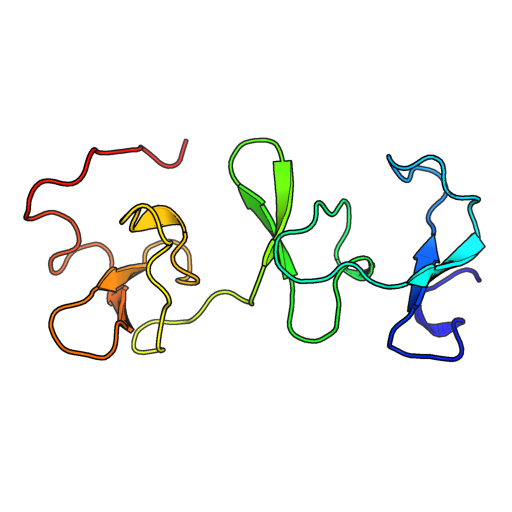LA A C 1
ATOM 618 O O . ALA A 1 84 ? -15.937 -0.977 9.164 1.00 67.69 84 ALA A O 1
ATOM 619 N N . SER A 1 85 ? -16.116 -1.477 7.011 1.00 64.25 85 SER A N 1
ATOM 620 C CA . SER A 1 85 ? -17.291 -0.607 6.847 1.00 64.25 85 SER A CA 1
ATOM 621 C C . SER A 1 85 ? -18.426 -1.041 7.790 1.00 64.25 85 SER A C 1
ATOM 623 O O . SER A 1 85 ? -18.717 -2.233 7.887 1.00 64.25 85 SER A O 1
ATOM 625 N N . GLY A 1 86 ? -19.038 -0.088 8.502 1.00 59.59 86 GLY A N 1
ATOM 626 C CA . GLY A 1 86 ? -20.076 -0.359 9.504 1.00 59.59 86 GLY A CA 1
ATOM 627 C C . GLY A 1 86 ? -19.555 -0.807 10.876 1.00 59.59 86 GLY A C 1
ATOM 628 O O . GLY A 1 86 ? -20.356 -1.189 11.729 1.00 59.59 86 GLY A O 1
ATOM 629 N N . VAL A 1 87 ? -18.239 -0.757 11.123 1.00 62.12 87 VAL A N 1
ATOM 630 C CA . VAL A 1 87 ? -17.647 -0.920 12.460 1.00 62.12 87 VAL A CA 1
ATOM 631 C C . VAL A 1 87 ? -16.717 0.258 12.792 1.00 62.12 87 VAL A C 1
ATOM 633 O O . VAL A 1 87 ? -15.927 0.696 11.963 1.00 62.12 87 VAL A O 1
ATOM 636 N N . CYS A 1 88 ? -16.785 0.780 14.017 1.00 64.38 88 CYS A N 1
ATOM 637 C CA . CYS A 1 88 ? -15.936 1.872 14.501 1.00 64.38 88 CYS A CA 1
ATOM 638 C C . CYS A 1 88 ? -14.907 1.368 15.522 1.00 64.38 88 CYS A C 1
ATOM 640 O O . CYS A 1 88 ? -15.166 0.411 16.256 1.00 64.38 88 CYS A O 1
ATOM 642 N N . CYS A 1 89 ? -13.747 2.023 15.612 1.00 66.69 89 CYS A N 1
ATOM 643 C CA . CYS A 1 89 ? -12.772 1.716 16.656 1.00 66.69 89 CYS A CA 1
ATOM 644 C C . CYS A 1 89 ? -13.193 2.343 17.982 1.00 66.69 89 CYS A C 1
ATOM 646 O O . CYS A 1 89 ? -13.185 3.560 18.121 1.00 66.69 89 CYS A O 1
ATOM 648 N N . GLN A 1 90 ? -13.544 1.533 18.974 1.00 67.38 90 GLN A N 1
ATOM 649 C CA . GLN A 1 90 ? -13.898 2.019 20.304 1.00 67.38 90 GLN A CA 1
ATOM 650 C C . GLN A 1 90 ? -12.734 1.834 21.272 1.00 67.38 90 GLN A C 1
ATOM 652 O O . GLN A 1 90 ? -12.142 0.758 21.334 1.00 67.38 90 GLN A O 1
ATOM 657 N N . SER A 1 91 ? -12.461 2.854 22.090 1.00 61.25 91 SER A N 1
ATOM 658 C CA . SER A 1 91 ? -11.488 2.793 23.188 1.00 61.25 91 SER A CA 1
ATOM 659 C C . SER A 1 91 ? -12.178 2.955 24.546 1.00 61.25 91 SER A C 1
ATOM 661 O O . SER A 1 91 ? -12.117 4.024 25.150 1.00 61.25 91 SER A O 1
ATOM 663 N N . PRO A 1 92 ? -12.892 1.928 25.044 1.00 54.56 92 PRO A N 1
ATOM 664 C CA . PRO A 1 92 ? -13.447 1.997 26.390 1.00 54.56 92 PRO A CA 1
ATOM 665 C C . PRO A 1 92 ? -12.385 1.726 27.470 1.00 54.56 92 PRO A C 1
ATOM 667 O O . PRO A 1 92 ? -12.578 2.109 28.619 1.00 54.56 92 PRO A O 1
ATOM 670 N N . GLN A 1 93 ? -11.280 1.047 27.135 1.00 52.22 93 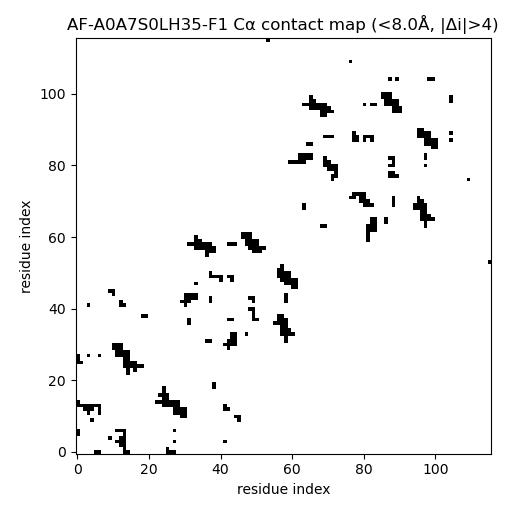GLN A N 1
ATOM 671 C CA . GLN A 1 93 ? -10.210 0.594 28.038 1.00 52.22 93 GLN A CA 1
ATOM 672 C C . GLN A 1 93 ? -8.922 0.440 27.212 1.00 52.22 93 GLN A C 1
ATOM 674 O O . GLN A 1 93 ? -9.006 0.461 25.991 1.00 52.22 93 GLN A O 1
ATOM 679 N N . SER A 1 94 ? -7.757 0.289 27.848 1.00 57.25 94 SER A N 1
ATOM 680 C CA . SER A 1 94 ? -6.374 0.363 27.319 1.00 57.25 94 SER A CA 1
ATOM 681 C C . SER A 1 94 ? -6.020 -0.380 26.006 1.00 57.25 94 SER A C 1
ATOM 683 O O . SER A 1 94 ? -4.860 -0.357 25.600 1.00 57.25 94 SER A O 1
ATOM 685 N N . GLN A 1 95 ? -6.970 -1.056 25.357 1.00 60.75 95 GLN A N 1
ATOM 686 C CA . GLN A 1 95 ? -6.872 -1.687 24.044 1.00 60.75 95 GLN A CA 1
ATOM 687 C C . GLN A 1 95 ? -8.111 -1.338 23.191 1.00 60.75 95 GLN A C 1
ATOM 689 O O . GLN A 1 95 ? -9.209 -1.814 23.495 1.00 60.75 95 GLN A O 1
ATOM 694 N N . PRO A 1 96 ? -7.963 -0.533 22.125 1.00 67.19 96 PRO A N 1
ATOM 695 C CA . PRO A 1 96 ? -9.073 -0.202 21.240 1.00 67.19 96 PRO A CA 1
ATOM 696 C C . PRO A 1 96 ? -9.519 -1.422 20.413 1.00 67.19 96 PRO A C 1
ATOM 698 O O . PRO A 1 96 ? -8.678 -2.202 19.962 1.00 67.19 96 PRO A O 1
ATOM 701 N N . THR A 1 97 ? -10.829 -1.587 20.185 1.00 70.06 97 THR A N 1
ATOM 702 C CA . THR A 1 97 ? -11.398 -2.688 19.369 1.00 70.06 97 THR A CA 1
ATOM 703 C C . THR A 1 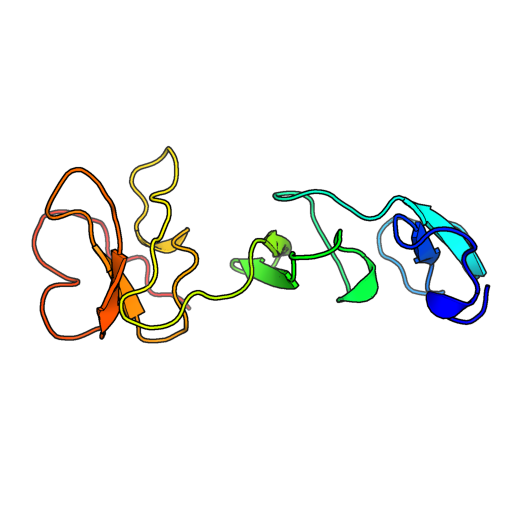97 ? -12.486 -2.215 18.402 1.00 70.06 97 THR A C 1
ATOM 705 O O . THR A 1 97 ? -13.217 -1.273 18.705 1.00 70.06 97 THR A O 1
ATOM 708 N N . CYS A 1 98 ? -12.611 -2.871 17.246 1.00 71.38 98 CYS A N 1
ATOM 709 C CA . CYS A 1 98 ? -13.667 -2.610 16.267 1.00 71.38 98 CYS A CA 1
ATOM 710 C C . CYS A 1 98 ? -15.030 -3.100 16.770 1.00 71.38 98 CYS A C 1
ATOM 712 O O . CYS A 1 98 ? -15.146 -4.228 17.249 1.00 71.38 98 CYS A O 1
ATOM 714 N N . ARG A 1 99 ? -16.073 -2.275 16.658 1.00 67.19 99 ARG A N 1
ATOM 715 C CA . ARG A 1 99 ? -17.436 -2.554 17.148 1.00 67.19 99 ARG A CA 1
ATOM 716 C C . ARG A 1 99 ? -18.478 -2.086 16.140 1.00 67.19 99 ARG A C 1
ATOM 718 O O . ARG A 1 99 ? -18.251 -1.066 15.501 1.00 67.19 99 ARG A O 1
ATOM 725 N N . GLU A 1 100 ? -19.611 -2.777 16.028 1.00 63.59 100 GLU A N 1
ATOM 726 C CA . GLU A 1 100 ? -20.688 -2.397 15.099 1.00 63.59 100 GLU A CA 1
ATOM 727 C C . GLU A 1 100 ? -21.213 -0.971 15.324 1.00 63.59 100 GLU A C 1
ATOM 729 O O . GLU A 1 100 ? -21.427 -0.508 16.456 1.00 63.59 100 GLU A O 1
ATOM 734 N N . GLU A 1 101 ? -21.448 -0.285 14.206 1.00 53.91 101 GLU A N 1
ATOM 735 C CA . GLU A 1 101 ? -21.993 1.063 14.121 1.00 53.91 101 GLU A CA 1
ATOM 736 C C . GLU A 1 101 ? -23.465 1.064 14.564 1.00 53.91 101 GLU A C 1
ATOM 738 O O . GLU A 1 101 ? -24.397 0.887 13.787 1.00 53.91 101 GLU A O 1
ATOM 743 N N . GLY A 1 102 ? -23.679 1.200 15.872 1.00 51.31 102 GLY A N 1
ATOM 744 C CA . GLY A 1 102 ? -25.021 1.212 16.464 1.00 51.31 102 GLY A CA 1
ATOM 745 C C . GLY A 1 102 ? -25.059 1.002 17.974 1.00 51.31 102 GLY A C 1
ATOM 746 O O . GLY A 1 102 ? -26.035 1.382 18.613 1.00 51.31 102 GLY A O 1
ATOM 747 N N . SER A 1 103 ? -23.989 0.463 18.567 1.00 47.91 103 SER A N 1
ATOM 748 C CA . SER A 1 103 ? -23.970 0.199 20.014 1.00 47.91 103 SER A CA 1
ATOM 749 C C . SER A 1 103 ? -23.463 1.378 20.856 1.00 47.91 103 SER A C 1
ATOM 751 O O . SER A 1 103 ? -23.849 1.493 22.016 1.00 47.91 103 SER A O 1
ATOM 753 N N . SER A 1 104 ? -22.619 2.256 20.293 1.00 48.03 104 SER A N 1
ATOM 754 C CA . SER A 1 104 ? -22.010 3.394 21.024 1.00 48.03 104 SER A CA 1
ATOM 755 C C . SER A 1 104 ? -21.027 4.243 20.195 1.00 48.03 104 SER A C 1
ATOM 757 O O . SER A 1 104 ? -20.317 5.071 20.756 1.00 48.03 104 SER A O 1
ATOM 759 N N . CYS A 1 105 ? -20.970 4.099 18.862 1.00 43.75 105 CYS A N 1
ATOM 760 C CA . CYS A 1 105 ? -20.035 4.859 18.006 1.00 43.75 105 CYS A CA 1
ATOM 761 C C . CYS A 1 105 ? -20.289 6.383 17.976 1.00 43.75 105 CYS A C 1
ATOM 763 O O . CYS A 1 105 ? -19.597 7.107 17.270 1.00 43.75 105 CYS A O 1
ATOM 765 N N . ALA A 1 106 ? -21.283 6.878 18.718 1.00 41.44 106 ALA A N 1
ATOM 766 C CA . ALA A 1 106 ? -21.711 8.267 18.696 1.00 41.44 106 ALA A CA 1
ATOM 767 C C . ALA A 1 106 ? -22.151 8.772 20.079 1.00 41.44 106 ALA A C 1
ATOM 769 O O . ALA A 1 106 ? -23.286 9.200 20.219 1.00 41.44 106 ALA A O 1
ATOM 770 N N . THR A 1 107 ? -21.277 8.739 21.083 1.00 39.38 107 THR A N 1
ATOM 771 C CA . THR A 1 107 ? -21.357 9.556 22.317 1.00 39.38 107 THR A CA 1
ATOM 772 C C . THR A 1 107 ? -19.987 9.409 22.988 1.00 39.38 107 THR A C 1
ATOM 774 O O . THR A 1 107 ? -19.683 8.338 23.493 1.00 39.38 107 THR A O 1
ATOM 777 N N . ASP A 1 108 ? -19.027 10.314 22.853 1.00 35.97 108 ASP A N 1
ATOM 778 C CA . ASP A 1 108 ? -19.087 11.715 23.240 1.00 35.97 108 ASP A CA 1
ATOM 779 C C . ASP A 1 108 ? -18.120 12.551 22.369 1.00 35.97 108 ASP A C 1
ATOM 781 O O . ASP A 1 108 ? -16.986 12.163 22.109 1.00 35.97 108 ASP A O 1
ATOM 785 N N . GLU A 1 109 ? -18.593 13.710 21.910 1.00 35.44 109 GLU A N 1
ATOM 786 C CA . GLU A 1 109 ? -17.797 14.857 21.427 1.00 35.44 109 GLU A CA 1
ATOM 787 C C . GLU A 1 109 ? -16.938 14.791 20.145 1.00 35.44 109 GLU A C 1
ATOM 789 O O . GLU A 1 109 ? -16.304 15.802 19.831 1.00 35.44 109 GLU A O 1
ATOM 794 N N . VAL A 1 110 ? -16.955 13.739 19.316 1.00 36.22 110 VAL A N 1
ATOM 795 C CA . VAL A 1 110 ? -16.173 13.774 18.057 1.00 36.22 110 VAL A CA 1
ATOM 796 C C . VAL A 1 110 ? -17.012 14.041 16.811 1.00 36.22 110 VAL A C 1
ATOM 798 O O . VAL A 1 110 ? -18.003 13.385 16.498 1.00 36.22 110 VAL A O 1
ATOM 801 N N . ARG A 1 111 ? -16.594 15.117 16.141 1.00 34.59 111 ARG A N 1
ATOM 802 C CA . ARG A 1 111 ? -17.085 15.685 14.890 1.00 34.59 111 ARG A CA 1
ATOM 803 C C . ARG A 1 111 ? -17.513 14.578 13.931 1.00 34.59 111 ARG A C 1
ATOM 805 O O . ARG A 1 111 ? -16.694 13.778 13.498 1.00 34.59 111 ARG A O 1
ATOM 812 N N . LYS A 1 112 ? -18.799 14.586 13.572 1.00 32.28 112 LYS A N 1
ATOM 813 C CA . LYS A 1 112 ? -19.337 13.856 12.423 1.00 32.28 112 LYS A CA 1
ATOM 814 C C . LYS A 1 112 ? -18.572 14.283 11.170 1.00 32.28 112 LYS A C 1
ATOM 816 O O . LYS A 1 112 ? -18.970 15.237 10.507 1.00 32.28 112 LYS A O 1
ATOM 821 N N . PHE A 1 113 ? -17.492 13.595 10.838 1.00 35.12 113 PHE A N 1
ATOM 822 C CA . PHE A 1 113 ? -17.073 13.504 9.455 1.00 35.12 113 PHE A CA 1
ATOM 823 C C . PHE A 1 113 ? -17.894 12.368 8.869 1.00 35.12 113 PHE A C 1
ATOM 825 O O . PHE A 1 113 ? -17.653 11.195 9.125 1.00 35.12 113 PHE A O 1
ATOM 832 N N . THR A 1 114 ? -18.963 12.738 8.169 1.00 32.53 114 THR A N 1
ATOM 833 C CA . THR A 1 114 ? -19.620 11.836 7.230 1.00 32.53 114 THR A CA 1
ATOM 834 C C . THR A 1 114 ? -18.540 11.283 6.311 1.00 32.53 114 THR A C 1
ATOM 836 O O . THR A 1 114 ? -17.928 12.064 5.581 1.00 32.53 114 THR A O 1
ATOM 839 N N . CYS A 1 115 ? -18.300 9.973 6.366 1.00 31.95 115 CYS A N 1
ATOM 840 C CA . CYS A 1 115 ? -17.633 9.247 5.293 1.00 31.95 115 CYS A CA 1
ATOM 841 C C . CYS A 1 115 ? -18.500 9.441 4.042 1.00 31.95 115 CYS A C 1
ATOM 843 O O . CYS A 1 115 ? -19.537 8.793 3.900 1.00 31.95 115 CYS A O 1
ATOM 845 N N . GLY A 1 116 ? -18.160 10.458 3.252 1.00 29.27 116 GLY A N 1
ATOM 846 C CA . GLY A 1 116 ? -18.802 10.793 1.985 1.00 29.27 116 GLY A CA 1
ATOM 847 C C . GLY A 1 116 ? -18.170 10.036 0.837 1.00 29.27 116 GLY A C 1
ATOM 848 O O . GLY A 1 116 ? -16.950 9.770 0.925 1.00 29.27 116 GLY A O 1
#

Foldseek 3Di:
DQFQVVDPDLQWTADDPPDPPPDDGRDIDGADEFPAWDDAQSNHHPQWGFDDDDNTTTTHGAADEFFAFWDQPPVNPQVSTSHDPQWTFDPPDPTTGTHGNPPPPDDDDDDPPPPD

Solvent-accessible surface area (backbone atoms only — not comparable to full-atom values): 6828 Å² total; per-residue (Å²): 68,93,42,42,82,65,34,96,44,85,64,30,17,40,35,49,83,84,49,94,80,74,61,65,54,39,36,69,41,78,32,36,51,79,77,33,73,37,90,47,62,64,42,23,33,89,80,34,34,49,42,71,61,82,95,46,33,24,10,34,64,58,66,28,53,76,74,31,72,33,50,73,37,98,82,72,43,54,80,63,20,37,27,32,92,68,29,35,39,42,70,92,53,106,65,32,27,11,36,60,68,78,83,62,80,83,75,79,94,73,79,87,71,74,91,118

Radius of gyration: 17.07 Å; Cα contacts (8 Å, |Δi|>4): 227; chains: 1; bounding box: 38×28×46 Å

Sequence (116 aa):
CETSADCIDNSLFCVEENNPWGKPAGTCADREQQGFVCYNFDVCAAGLECRYVGNTAYCLPPLASEGAPCHLGETGDYCDANCASGVCCQSPQSQPTCREEGSSCATDEVRKFTCG

Mean predicted aligned error: 11.19 Å

Organism: NCBI:txid221442